Protein AF-A0A4R1XW19-F1 (afdb_monomer)

Secondary structure (DSSP, 8-state):
-HHHHHHHHHHHHHHHHHT--GGG-EEESSS-TTT-EEEGGGSTTHHHHHHHHHHHHHHHHHHHHHHHHH---HHHHHHHHHHHHHHHHHHHHHH--SS-HHHHHHHHHHTT--HHHHHHHHHHHHHHHHHHHHHHS------

Radius of gyration: 17.37 Å; Cα contacts (8 Å, |Δi|>4): 189; chains: 1; bounding box: 36×23×64 Å

Nearest PDB structures (foldseek):
  7jh5-assembly1_A  TM=5.536E-01  e=7.694E+00  synthetic construct
  5voy-assembly1_V  TM=3.028E-01  e=2.802E+00  Saccharomyces cerevisiae S288C
  7xwq-assembly1_B  TM=2.023E-01  e=5.898E+00  Homo 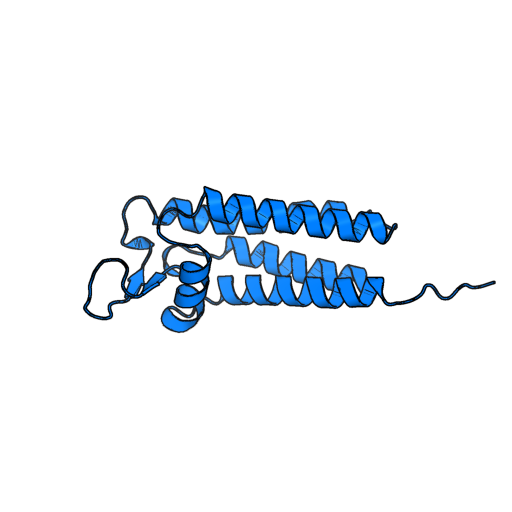sapiens

Sequence (143 aa):
MIRYSALLFLFISGCAGFFVDAHGLCVYNLYSENSLITYISEINGAAGEDAAAFYTVGLVSLLFILLLSWIKNKIIYVLVIFLMLLIQHLFLKLWVESTHYTELVYDSILRCGSASILIMLIGHVMFLLLSLSYLIKKKKSYR

Mean predicted aligned error: 6.71 Å

Structure (mmCIF, N/CA/C/O backbone):
data_AF-A0A4R1XW19-F1
#
_entry.id   AF-A0A4R1XW19-F1
#
loop_
_atom_site.group_PDB
_atom_site.id
_atom_site.type_symbol
_atom_site.label_atom_id
_atom_site.label_alt_id
_atom_site.label_comp_id
_atom_site.label_asym_id
_atom_site.label_entity_id
_atom_site.label_seq_id
_atom_site.pdbx_PDB_ins_code
_atom_site.Cartn_x
_atom_site.Cartn_y
_atom_site.Cartn_z
_atom_site.occupancy
_atom_site.B_iso_or_equiv
_atom_site.auth_seq_id
_atom_site.auth_comp_id
_atom_site.auth_asym_id
_atom_site.auth_atom_id
_atom_site.pdbx_PDB_model_num
ATOM 1 N N . MET A 1 1 ? -4.636 -6.150 20.349 1.00 78.50 1 MET A N 1
ATOM 2 C CA . MET A 1 1 ? -3.833 -7.141 19.603 1.00 78.50 1 MET A CA 1
ATOM 3 C C . MET A 1 1 ? -4.138 -7.088 18.109 1.00 78.50 1 MET A C 1
ATOM 5 O O . MET A 1 1 ? -3.326 -6.498 17.424 1.00 78.50 1 MET A O 1
ATOM 9 N N . ILE A 1 2 ? -5.319 -7.510 17.621 1.00 87.00 2 ILE A N 1
ATOM 10 C CA . ILE A 1 2 ? -5.662 -7.518 16.170 1.00 87.00 2 ILE A CA 1
ATOM 11 C C . ILE A 1 2 ? -5.363 -6.185 15.452 1.00 87.00 2 ILE A C 1
ATOM 13 O O . ILE A 1 2 ? -4.767 -6.195 14.383 1.00 87.00 2 ILE A O 1
ATOM 17 N N . ARG A 1 3 ? -5.699 -5.036 16.063 1.00 87.44 3 ARG A N 1
ATOM 18 C CA . ARG A 1 3 ? -5.394 -3.711 15.488 1.00 87.44 3 ARG A CA 1
ATOM 19 C C . ARG A 1 3 ? -3.896 -3.498 15.245 1.00 87.44 3 ARG A C 1
ATOM 21 O O . ARG A 1 3 ? -3.519 -3.001 14.200 1.00 87.44 3 ARG A O 1
ATOM 28 N N . TYR A 1 4 ? -3.048 -3.863 16.204 1.00 89.69 4 TYR A N 1
ATOM 29 C CA . TYR A 1 4 ? -1.598 -3.695 16.068 1.00 89.69 4 TYR A CA 1
ATOM 30 C C . TYR A 1 4 ? -1.013 -4.675 15.052 1.00 89.69 4 TYR A C 1
ATOM 32 O O . TYR A 1 4 ? -0.125 -4.294 14.303 1.00 89.69 4 TYR A O 1
ATOM 40 N N . SER A 1 5 ? -1.562 -5.891 14.963 1.00 91.94 5 SER A N 1
ATOM 41 C CA . SER A 1 5 ? -1.217 -6.828 13.892 1.00 91.94 5 SER A CA 1
ATOM 42 C C . SER A 1 5 ? -1.559 -6.250 12.517 1.00 91.94 5 SER A C 1
ATOM 44 O O . SER A 1 5 ? -0.721 -6.303 11.630 1.00 91.94 5 SER A O 1
ATOM 46 N N . ALA A 1 6 ? -2.733 -5.626 12.350 1.00 92.94 6 ALA A N 1
ATOM 47 C CA . ALA A 1 6 ? -3.086 -4.943 11.104 1.00 92.94 6 ALA A CA 1
ATOM 48 C C . ALA A 1 6 ? -2.067 -3.839 10.766 1.00 92.94 6 ALA A C 1
ATOM 50 O O . ALA A 1 6 ? -1.522 -3.819 9.666 1.00 92.94 6 ALA A O 1
ATOM 51 N N . LEU A 1 7 ? -1.750 -2.967 11.730 1.00 94.19 7 LEU A N 1
ATOM 52 C CA . LEU A 1 7 ? -0.769 -1.891 11.539 1.00 94.19 7 LEU A CA 1
ATOM 53 C C . LEU A 1 7 ? 0.630 -2.414 11.180 1.00 94.19 7 LEU A C 1
ATOM 55 O O . LEU A 1 7 ? 1.335 -1.764 10.419 1.00 94.19 7 LEU A O 1
ATOM 59 N N . LEU A 1 8 ? 1.016 -3.589 11.682 1.00 95.50 8 LEU A N 1
ATOM 60 C CA . LEU A 1 8 ? 2.278 -4.235 11.325 1.00 95.50 8 LEU A CA 1
ATOM 61 C C . LEU A 1 8 ? 2.303 -4.667 9.852 1.00 95.50 8 LEU A C 1
ATOM 63 O O . LEU A 1 8 ? 3.307 -4.457 9.182 1.00 95.50 8 LEU A O 1
ATOM 67 N N . PHE A 1 9 ? 1.205 -5.203 9.312 1.00 95.94 9 PHE A N 1
ATOM 68 C CA . PHE A 1 9 ? 1.125 -5.512 7.878 1.00 95.94 9 PHE A CA 1
ATOM 69 C C . PHE A 1 9 ? 1.151 -4.253 7.007 1.00 95.94 9 PHE A C 1
ATOM 71 O O . PHE A 1 9 ? 1.798 -4.251 5.962 1.00 95.94 9 PHE A O 1
ATOM 78 N N . LEU A 1 10 ? 0.524 -3.165 7.467 1.00 95.31 10 LEU A N 1
ATOM 79 C CA . LEU A 1 10 ? 0.622 -1.870 6.794 1.00 95.31 10 LEU A CA 1
ATOM 80 C C . LEU A 1 10 ? 2.059 -1.322 6.836 1.00 95.31 10 LEU A C 1
ATOM 82 O O . LEU A 1 10 ? 2.518 -0.750 5.855 1.00 95.31 10 LEU A O 1
ATOM 86 N N . PHE A 1 11 ? 2.791 -1.547 7.933 1.00 96.06 11 PHE A N 1
ATOM 87 C CA . PHE A 1 11 ? 4.204 -1.174 8.056 1.00 96.06 11 PHE A CA 1
ATOM 88 C C . PHE A 1 11 ? 5.083 -1.944 7.075 1.00 96.06 11 PHE A C 1
ATOM 90 O O . PHE A 1 11 ? 5.825 -1.329 6.314 1.00 96.06 11 PHE A O 1
ATOM 97 N N . ILE A 1 12 ? 4.954 -3.276 7.046 1.00 95.06 12 ILE A N 1
ATOM 98 C CA . ILE A 1 12 ? 5.685 -4.134 6.102 1.00 95.06 12 ILE A CA 1
ATOM 99 C C . ILE A 1 12 ? 5.396 -3.693 4.670 1.00 95.06 12 ILE A C 1
ATOM 101 O O . ILE A 1 12 ? 6.319 -3.543 3.875 1.00 95.06 12 ILE A O 1
ATOM 105 N N . SER A 1 13 ? 4.126 -3.432 4.357 1.00 94.38 13 SER A N 1
ATOM 106 C CA . SER A 1 13 ? 3.759 -2.931 3.043 1.00 94.38 13 SER A CA 1
ATOM 107 C C . SER A 1 13 ? 4.371 -1.567 2.734 1.00 94.38 13 SER A C 1
ATOM 109 O O . SER A 1 13 ? 4.788 -1.344 1.601 1.00 94.38 13 SER A O 1
ATOM 111 N N . GLY A 1 14 ? 4.388 -0.650 3.703 1.00 93.00 14 GLY A N 1
ATOM 112 C CA . GLY A 1 14 ? 4.980 0.672 3.541 1.00 93.00 14 GLY A CA 1
ATOM 113 C C . GLY A 1 14 ? 6.466 0.575 3.216 1.00 93.00 14 GLY A C 1
ATOM 114 O O . GLY A 1 14 ? 6.919 1.175 2.247 1.00 93.00 14 GLY A O 1
ATOM 115 N N . CYS A 1 15 ? 7.201 -0.252 3.965 1.00 93.44 15 CYS A N 1
ATOM 116 C CA . CYS A 1 15 ? 8.608 -0.542 3.700 1.00 93.44 15 CYS A CA 1
ATOM 117 C C . CYS A 1 15 ? 8.817 -1.183 2.326 1.00 93.44 15 CYS A C 1
ATOM 119 O O . CYS A 1 15 ? 9.701 -0.749 1.601 1.00 93.44 15 CYS A O 1
ATOM 121 N N . ALA A 1 16 ? 7.997 -2.167 1.946 1.00 91.50 16 ALA A N 1
ATOM 122 C CA . ALA A 1 16 ? 8.097 -2.826 0.644 1.00 91.50 16 ALA A CA 1
ATOM 123 C C . ALA A 1 16 ? 7.930 -1.845 -0.528 1.00 91.50 16 ALA A C 1
ATOM 125 O O . ALA A 1 16 ? 8.618 -1.993 -1.534 1.00 91.50 16 ALA A O 1
ATOM 126 N N . GLY A 1 17 ? 7.097 -0.810 -0.367 1.00 87.69 17 GLY A N 1
ATOM 127 C CA . GLY A 1 17 ? 6.965 0.276 -1.341 1.00 87.69 17 GLY A CA 1
ATOM 128 C C . GLY A 1 17 ? 8.290 0.987 -1.637 1.00 87.69 17 GLY A C 1
ATOM 129 O O . GLY A 1 17 ? 8.567 1.266 -2.794 1.00 87.69 17 GLY A O 1
ATOM 130 N N . PHE A 1 18 ? 9.154 1.195 -0.633 1.00 87.88 18 PHE A N 1
ATOM 131 C CA . PHE A 1 18 ? 10.486 1.808 -0.802 1.00 87.88 18 PHE A CA 1
ATOM 132 C C . PHE A 1 18 ? 11.512 0.915 -1.508 1.00 87.88 18 PHE A C 1
ATOM 134 O O . PHE A 1 18 ? 12.553 1.407 -1.929 1.00 87.88 18 PHE A O 1
ATOM 141 N N . PHE A 1 19 ? 11.236 -0.382 -1.635 1.00 87.38 19 PHE A N 1
ATOM 142 C CA . PHE A 1 19 ? 12.099 -1.332 -2.340 1.00 87.38 19 PHE A CA 1
ATOM 143 C C . PHE A 1 19 ? 11.590 -1.650 -3.753 1.00 87.38 19 PHE A C 1
ATOM 145 O O . PHE A 1 19 ? 12.038 -2.624 -4.362 1.00 87.38 19 PHE A O 1
ATOM 152 N N . VAL A 1 20 ? 10.626 -0.883 -4.272 1.00 83.75 20 VAL A N 1
ATOM 153 C CA . VAL A 1 20 ? 10.194 -0.987 -5.670 1.00 83.75 20 VAL A CA 1
ATOM 154 C C . VAL A 1 20 ? 11.203 -0.248 -6.544 1.00 83.75 20 VAL A C 1
ATOM 156 O O . VAL A 1 20 ? 11.152 0.968 -6.674 1.00 83.75 20 VAL A O 1
ATOM 159 N N . ASP A 1 21 ? 12.140 -0.999 -7.112 1.00 76.38 21 ASP A N 1
ATOM 160 C CA . ASP A 1 21 ? 13.140 -0.479 -8.043 1.00 76.38 21 ASP A CA 1
ATOM 161 C C . ASP A 1 21 ? 12.567 -0.382 -9.471 1.00 76.38 21 ASP A C 1
ATOM 163 O O . ASP A 1 21 ? 11.722 -1.189 -9.866 1.00 76.38 21 ASP A O 1
ATOM 167 N N . ALA A 1 22 ? 13.071 0.558 -10.271 1.00 69.44 22 ALA A N 1
ATOM 168 C CA . ALA A 1 22 ? 12.714 0.734 -11.679 1.00 69.44 22 ALA A CA 1
ATOM 169 C C . ALA A 1 22 ? 13.057 -0.501 -12.532 1.00 69.44 22 ALA A C 1
ATOM 171 O O . ALA A 1 22 ? 12.378 -0.784 -13.517 1.00 69.44 22 ALA A O 1
ATOM 172 N N . HIS A 1 23 ? 14.069 -1.277 -12.128 1.00 68.12 23 HIS A N 1
ATOM 173 C CA . HIS A 1 23 ? 14.394 -2.576 -12.732 1.00 68.12 23 HIS A CA 1
ATOM 174 C C . HIS A 1 23 ? 13.404 -3.691 -12.354 1.00 68.12 23 HIS A C 1
ATOM 176 O O . HIS A 1 23 ? 13.325 -4.714 -13.030 1.00 68.12 23 HIS A O 1
ATOM 182 N N . GLY A 1 24 ? 12.647 -3.505 -11.270 1.00 69.75 24 GLY A N 1
ATOM 183 C CA . GLY A 1 24 ? 11.577 -4.401 -10.839 1.00 69.75 24 GLY A CA 1
ATOM 184 C C . GLY A 1 24 ? 10.207 -4.040 -11.415 1.00 69.75 24 GLY A C 1
ATOM 185 O O . GLY A 1 24 ? 9.235 -4.726 -11.100 1.00 69.75 24 GLY A O 1
ATOM 186 N N . LEU A 1 25 ? 10.114 -2.977 -12.219 1.00 79.81 25 LEU A N 1
ATOM 187 C CA . LEU A 1 25 ? 8.898 -2.557 -12.906 1.00 79.81 25 LEU A CA 1
ATOM 188 C C . LEU A 1 25 ? 9.012 -2.867 -14.395 1.00 79.81 25 LEU A C 1
ATOM 190 O O . LEU A 1 25 ? 10.010 -2.544 -15.044 1.00 79.81 25 LEU A O 1
ATOM 194 N N . CYS A 1 26 ? 7.977 -3.484 -14.948 1.00 81.06 26 CYS A N 1
ATOM 195 C CA . CYS A 1 26 ? 7.928 -3.790 -16.365 1.00 81.06 26 CYS A CA 1
ATOM 196 C C . CYS A 1 26 ? 6.505 -3.820 -16.893 1.00 81.06 26 CYS A C 1
ATOM 198 O O . CYS A 1 26 ? 5.543 -4.028 -16.151 1.00 81.06 26 CYS A O 1
ATOM 200 N N . VAL A 1 27 ? 6.411 -3.651 -18.204 1.00 79.75 27 VAL A N 1
ATOM 201 C CA . VAL A 1 27 ? 5.165 -3.745 -18.952 1.00 79.75 27 VAL A CA 1
ATOM 202 C C . VAL A 1 27 ? 5.371 -4.727 -20.089 1.00 79.75 27 VAL A C 1
ATOM 204 O O . VAL A 1 27 ? 6.414 -4.749 -20.749 1.00 79.75 27 VAL A O 1
ATOM 207 N N . TYR A 1 28 ? 4.365 -5.556 -20.321 1.00 76.19 28 TYR A N 1
ATOM 208 C CA . TYR A 1 28 ? 4.330 -6.458 -21.452 1.00 76.19 28 TYR A CA 1
ATOM 209 C C . TYR A 1 28 ? 3.663 -5.763 -22.648 1.00 76.19 28 TYR A C 1
ATOM 2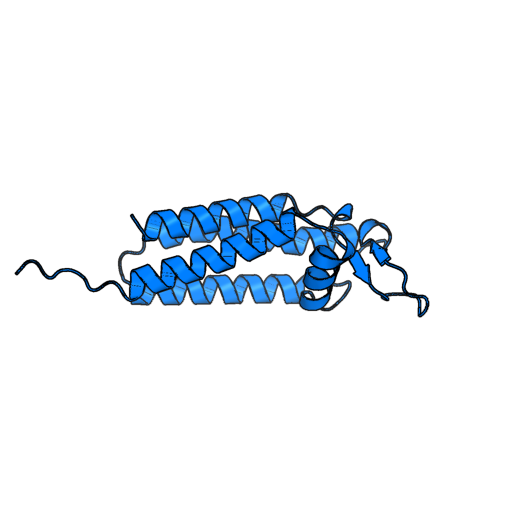11 O O . TYR A 1 28 ? 2.575 -5.214 -22.517 1.00 76.19 28 TYR A O 1
ATOM 219 N N . ASN A 1 29 ? 4.295 -5.804 -23.828 1.00 66.94 29 ASN A N 1
ATOM 220 C CA . ASN A 1 29 ? 3.764 -5.236 -25.082 1.00 66.94 29 ASN A CA 1
ATOM 221 C C . ASN A 1 29 ? 3.574 -3.704 -25.125 1.00 66.94 29 ASN A C 1
ATOM 223 O O . ASN A 1 29 ? 2.703 -3.221 -25.845 1.00 66.94 29 ASN A O 1
ATOM 227 N N . LEU A 1 30 ? 4.396 -2.914 -24.427 1.00 62.50 30 LEU A N 1
ATOM 228 C CA . LEU A 1 30 ? 4.247 -1.450 -24.465 1.00 62.50 30 LEU A CA 1
ATOM 229 C C . LEU A 1 30 ? 4.655 -0.819 -25.814 1.00 62.50 30 LEU A C 1
ATOM 231 O O . LEU A 1 30 ? 4.038 0.147 -26.251 1.00 62.50 30 LEU A O 1
ATOM 235 N N . TYR A 1 31 ? 5.677 -1.367 -26.486 1.00 56.25 31 TYR A N 1
ATOM 236 C CA . TYR A 1 31 ? 6.264 -0.768 -27.702 1.00 56.25 31 TYR A CA 1
ATOM 237 C C . TYR A 1 31 ? 6.417 -1.718 -28.896 1.00 56.25 31 TYR A C 1
ATOM 239 O O . TYR A 1 31 ? 6.844 -1.294 -29.969 1.00 56.25 31 TYR A O 1
ATOM 247 N N . SER A 1 32 ? 6.101 -3.005 -28.749 1.00 46.56 32 SER A N 1
ATOM 248 C CA . SER A 1 32 ? 6.292 -3.976 -29.826 1.00 46.56 32 SER A CA 1
ATOM 249 C C . SER A 1 32 ? 5.198 -5.036 -29.803 1.00 46.56 32 SER A C 1
ATOM 251 O O . SER A 1 32 ? 4.988 -5.679 -28.778 1.00 46.56 32 SER A O 1
ATOM 253 N N . GLU A 1 33 ? 4.561 -5.272 -30.954 1.00 54.22 33 GLU A N 1
ATOM 254 C CA . GLU A 1 33 ? 3.613 -6.378 -31.187 1.00 54.22 33 GLU A CA 1
ATOM 255 C C . GLU A 1 33 ? 4.255 -7.778 -31.033 1.00 54.22 33 GLU A C 1
ATOM 257 O O . GLU A 1 33 ? 3.578 -8.795 -31.160 1.00 54.22 33 GLU A O 1
ATOM 262 N N . ASN A 1 34 ? 5.553 -7.854 -30.714 1.00 55.53 34 ASN A N 1
ATOM 263 C CA . ASN A 1 34 ? 6.340 -9.085 -30.652 1.00 55.53 34 ASN A CA 1
ATOM 264 C C . ASN A 1 34 ? 6.510 -9.686 -29.247 1.00 55.53 34 ASN A C 1
ATOM 266 O O . ASN A 1 34 ? 7.515 -10.353 -28.995 1.00 55.53 34 ASN A O 1
ATOM 270 N N . SER A 1 35 ? 5.550 -9.546 -28.326 1.00 59.25 35 SER A N 1
ATOM 271 C CA . SER A 1 35 ? 5.575 -10.286 -27.045 1.00 59.25 35 SER A CA 1
ATOM 272 C C . SER A 1 35 ? 6.813 -10.021 -26.168 1.00 59.25 35 SER A C 1
ATOM 274 O O . SER A 1 35 ? 7.259 -10.906 -25.435 1.00 59.25 35 SER A O 1
ATOM 276 N N . LEU A 1 36 ? 7.388 -8.818 -26.249 1.00 68.56 36 LEU A N 1
ATOM 277 C CA . LEU A 1 36 ? 8.592 -8.439 -25.508 1.00 68.56 36 LEU A CA 1
ATOM 278 C C . LEU A 1 36 ? 8.228 -7.771 -24.176 1.00 68.56 36 LEU A C 1
ATOM 280 O O . LEU A 1 36 ? 7.309 -6.954 -24.094 1.00 68.56 36 LEU A O 1
ATOM 284 N N . ILE A 1 37 ? 8.967 -8.141 -23.131 1.00 74.62 37 ILE A N 1
ATOM 285 C CA . ILE A 1 37 ? 8.935 -7.474 -21.828 1.00 74.62 37 ILE A CA 1
ATOM 286 C C . ILE A 1 37 ? 9.792 -6.218 -21.953 1.00 74.62 37 ILE A C 1
ATOM 288 O O . ILE A 1 37 ? 10.964 -6.320 -22.309 1.00 74.62 37 ILE A O 1
ATOM 292 N N . THR A 1 38 ? 9.220 -5.054 -21.657 1.00 75.62 38 THR A N 1
ATOM 293 C CA . THR A 1 38 ? 9.965 -3.796 -21.583 1.00 75.62 38 THR A CA 1
ATOM 294 C C . THR A 1 38 ? 10.093 -3.402 -20.122 1.00 75.62 38 THR A C 1
ATOM 296 O O . THR A 1 38 ? 9.089 -3.213 -19.428 1.00 75.62 38 THR A O 1
ATOM 299 N N . TYR A 1 39 ? 11.328 -3.300 -19.640 1.00 76.69 39 TYR A N 1
ATOM 300 C CA . TYR A 1 39 ? 11.587 -2.792 -18.298 1.00 76.69 39 TYR A CA 1
ATOM 301 C C . TYR A 1 39 ? 11.429 -1.277 -18.299 1.00 76.69 39 TYR A C 1
ATOM 303 O O . TYR A 1 39 ? 11.901 -0.603 -19.214 1.00 76.69 39 TYR A O 1
ATOM 311 N N . ILE A 1 40 ? 10.808 -0.715 -17.261 1.00 74.56 40 ILE A N 1
ATOM 312 C CA . ILE A 1 40 ? 10.620 0.741 -17.193 1.00 74.56 40 ILE A CA 1
ATOM 313 C C . ILE A 1 40 ? 11.985 1.455 -17.161 1.00 74.56 40 ILE A C 1
ATOM 315 O O . ILE A 1 40 ? 12.118 2.543 -17.712 1.00 74.56 40 ILE A O 1
ATOM 319 N N . SER A 1 41 ? 13.037 0.816 -16.629 1.00 68.62 41 SER A N 1
ATOM 320 C CA . SER A 1 41 ? 14.417 1.326 -16.686 1.00 68.62 41 SER A CA 1
ATOM 321 C C . SER A 1 41 ? 14.942 1.610 -18.101 1.00 68.62 41 SER A C 1
ATOM 323 O O . SER A 1 41 ? 15.891 2.372 -18.251 1.00 68.62 41 SER A O 1
ATOM 325 N N . GLU A 1 42 ? 14.364 0.990 -19.131 1.00 69.50 42 GLU A N 1
ATOM 326 C CA . GLU A 1 42 ? 14.742 1.184 -20.538 1.00 69.50 42 GLU A CA 1
ATOM 327 C C . GLU A 1 42 ? 14.001 2.368 -21.184 1.00 69.50 42 GLU A C 1
ATOM 329 O O . GLU A 1 42 ? 14.372 2.830 -22.264 1.00 69.50 42 GLU A O 1
ATOM 334 N N . ILE A 1 43 ? 12.968 2.890 -20.515 1.00 69.81 43 ILE A N 1
ATOM 335 C CA . ILE A 1 43 ? 12.161 4.019 -20.966 1.00 69.81 43 ILE A CA 1
ATOM 336 C C . ILE A 1 43 ? 12.696 5.281 -20.283 1.00 69.81 43 ILE A C 1
ATOM 338 O O . ILE A 1 43 ? 12.471 5.523 -19.095 1.00 69.81 43 ILE A O 1
ATOM 342 N N . ASN A 1 44 ? 13.419 6.104 -21.045 1.00 62.50 44 ASN A N 1
ATOM 343 C CA . ASN A 1 44 ? 13.943 7.380 -20.556 1.00 62.50 44 ASN A CA 1
ATOM 344 C C . ASN A 1 44 ? 12.802 8.268 -20.022 1.00 62.50 44 ASN A C 1
ATOM 346 O O . ASN A 1 44 ? 11.863 8.571 -20.752 1.00 62.50 44 ASN A O 1
ATOM 350 N N . GLY A 1 45 ? 12.906 8.697 -18.761 1.00 62.75 45 GLY A N 1
ATOM 351 C CA . GLY A 1 45 ? 11.910 9.532 -18.073 1.00 62.75 45 GLY A CA 1
ATOM 352 C C . GLY A 1 45 ? 10.976 8.744 -17.147 1.00 62.75 45 GLY A C 1
ATOM 353 O O . GLY A 1 45 ? 10.869 9.090 -15.975 1.00 62.75 45 GLY A O 1
ATOM 354 N N . ALA A 1 46 ? 10.409 7.624 -17.608 1.00 64.38 46 ALA A N 1
ATOM 355 C CA . ALA A 1 46 ? 9.398 6.869 -16.851 1.00 64.38 46 ALA A CA 1
ATOM 356 C C . ALA A 1 46 ? 9.966 6.082 -15.650 1.00 64.38 46 ALA A C 1
ATOM 358 O O . ALA A 1 46 ? 9.288 5.904 -14.640 1.00 64.38 46 ALA A O 1
ATOM 359 N N . ALA A 1 47 ? 11.234 5.653 -15.719 1.00 61.97 47 ALA A N 1
ATOM 360 C CA . ALA A 1 47 ? 11.908 4.876 -14.666 1.00 61.97 47 ALA A CA 1
ATOM 361 C C . ALA A 1 47 ? 11.882 5.541 -13.288 1.00 61.97 47 ALA A C 1
ATOM 363 O O . ALA A 1 47 ? 11.639 4.878 -12.279 1.00 61.97 47 ALA A O 1
ATOM 364 N N . GLY A 1 48 ? 12.143 6.847 -13.245 1.00 66.25 48 GLY A N 1
ATOM 365 C CA . GLY A 1 48 ? 12.168 7.593 -11.992 1.00 66.25 48 GLY A CA 1
ATOM 366 C C . GLY A 1 48 ? 10.768 7.865 -11.45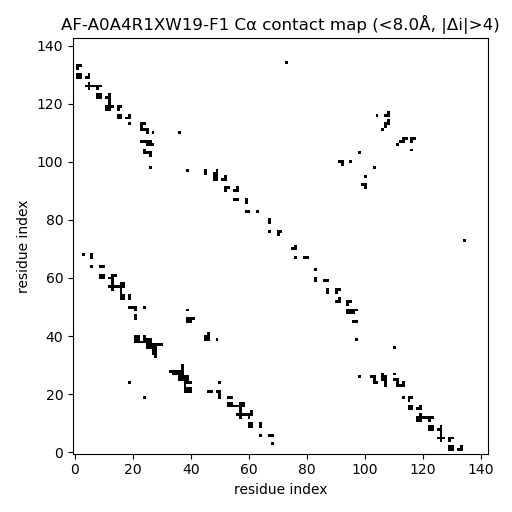3 1.00 66.25 48 GLY A C 1
ATOM 367 O O . GLY A 1 48 ? 10.548 7.764 -10.248 1.00 66.25 48 GLY A O 1
ATOM 368 N N . GLU A 1 49 ? 9.828 8.191 -12.335 1.00 77.50 49 GLU A N 1
ATOM 369 C CA . GLU A 1 49 ? 8.501 8.676 -11.954 1.00 77.50 49 GLU A CA 1
ATOM 370 C C . GLU A 1 49 ? 7.563 7.542 -11.533 1.00 77.50 49 GLU A C 1
ATOM 372 O O . GLU A 1 49 ? 6.940 7.626 -10.471 1.00 77.50 49 GLU A O 1
ATOM 377 N N . ASP A 1 50 ? 7.567 6.419 -12.257 1.00 80.31 50 ASP A N 1
ATOM 378 C CA . ASP A 1 50 ? 6.740 5.265 -11.903 1.00 80.31 50 ASP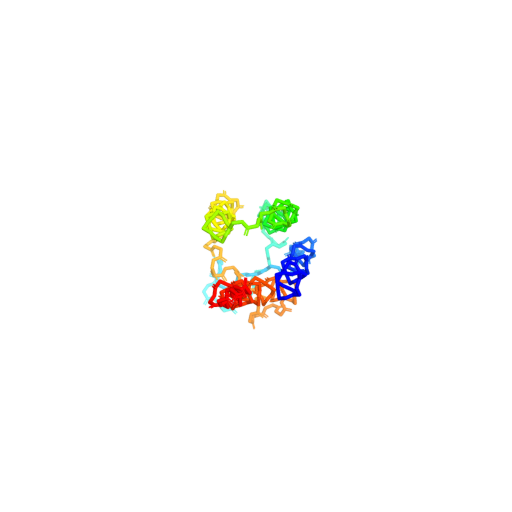 A CA 1
ATOM 379 C C . ASP A 1 50 ? 7.209 4.622 -10.590 1.00 80.31 50 ASP A C 1
ATOM 381 O O . ASP A 1 50 ? 6.392 4.307 -9.723 1.00 80.31 50 ASP A O 1
ATOM 385 N N . ALA A 1 51 ? 8.525 4.479 -10.385 1.00 82.44 51 ALA A N 1
ATOM 386 C CA . ALA A 1 51 ? 9.077 4.009 -9.112 1.00 82.44 51 ALA A CA 1
ATOM 387 C C . ALA A 1 51 ? 8.761 4.992 -7.968 1.00 82.44 51 ALA A C 1
ATOM 389 O O . ALA A 1 51 ? 8.370 4.575 -6.873 1.00 82.44 51 ALA A O 1
ATOM 390 N N . ALA A 1 52 ? 8.836 6.303 -8.232 1.00 85.81 52 ALA A N 1
ATOM 391 C CA . ALA A 1 52 ? 8.440 7.327 -7.269 1.00 85.81 52 ALA A CA 1
ATOM 392 C C . ALA A 1 52 ? 6.961 7.226 -6.878 1.00 85.81 52 ALA A C 1
ATOM 394 O O . ALA A 1 52 ? 6.639 7.401 -5.700 1.00 85.81 52 ALA A O 1
ATOM 395 N N . ALA A 1 53 ? 6.065 6.862 -7.800 1.00 88.69 53 ALA A N 1
ATOM 396 C CA . ALA A 1 53 ? 4.664 6.617 -7.473 1.00 88.69 53 ALA A CA 1
ATOM 397 C C . ALA A 1 53 ? 4.524 5.530 -6.388 1.00 88.69 53 ALA A C 1
ATOM 399 O O . ALA A 1 53 ? 3.815 5.726 -5.398 1.00 88.69 53 ALA A O 1
ATOM 400 N N . PHE A 1 54 ? 5.275 4.429 -6.476 1.00 89.50 54 PHE A N 1
ATOM 401 C CA . PHE A 1 54 ? 5.270 3.386 -5.440 1.00 89.50 54 PHE A CA 1
ATOM 402 C C . PHE A 1 54 ? 5.934 3.829 -4.128 1.00 89.50 54 PHE A C 1
ATOM 404 O O . PHE A 1 54 ? 5.431 3.501 -3.046 1.00 89.50 54 PHE A O 1
ATOM 411 N N . TYR A 1 55 ? 6.988 4.649 -4.190 1.00 90.31 55 TYR A N 1
ATOM 412 C CA . TYR A 1 55 ? 7.583 5.261 -2.996 1.00 90.31 55 TYR A CA 1
ATOM 413 C C . TYR A 1 55 ? 6.585 6.150 -2.251 1.00 90.31 55 TYR A C 1
ATOM 415 O O . TYR A 1 55 ? 6.479 6.071 -1.024 1.00 90.31 55 TYR A O 1
ATOM 423 N N . THR A 1 56 ? 5.800 6.956 -2.972 1.00 91.25 56 THR A N 1
ATOM 424 C CA . THR A 1 56 ? 4.771 7.804 -2.351 1.00 91.25 56 THR A CA 1
ATOM 425 C C . THR A 1 56 ? 3.675 6.973 -1.687 1.00 91.25 56 THR A C 1
ATOM 427 O O . THR A 1 56 ? 3.265 7.292 -0.571 1.00 91.25 56 THR A O 1
ATOM 430 N N . VAL A 1 57 ? 3.260 5.851 -2.287 1.00 92.38 57 VAL A N 1
ATOM 431 C CA . VAL A 1 57 ? 2.318 4.904 -1.662 1.00 92.38 57 VAL A CA 1
ATOM 432 C C . VAL A 1 57 ? 2.889 4.324 -0.367 1.00 92.38 57 VAL A C 1
ATOM 434 O O . VAL A 1 57 ? 2.181 4.254 0.648 1.00 92.38 57 VAL A O 1
ATOM 437 N N . GLY A 1 58 ? 4.170 3.946 -0.370 1.00 92.44 58 GLY A N 1
ATOM 438 C CA . GLY A 1 58 ? 4.879 3.482 0.822 1.00 92.44 58 GLY A CA 1
ATOM 439 C C . GLY A 1 58 ? 4.903 4.538 1.930 1.00 92.44 58 GLY A C 1
ATOM 440 O O . GLY A 1 58 ? 4.530 4.261 3.074 1.00 92.44 58 GLY A O 1
ATOM 441 N N . LEU A 1 59 ? 5.241 5.778 1.576 1.00 94.38 59 LEU A N 1
ATOM 442 C CA . LEU A 1 59 ? 5.288 6.918 2.492 1.00 94.38 59 LEU A CA 1
ATOM 443 C C . LEU A 1 59 ? 3.912 7.242 3.092 1.00 94.38 59 LEU A C 1
ATOM 445 O O . LEU A 1 59 ? 3.795 7.409 4.308 1.00 94.38 59 LEU A O 1
ATOM 449 N N . VAL A 1 60 ? 2.860 7.271 2.269 1.00 95.00 60 VAL A N 1
ATOM 450 C CA . VAL A 1 60 ? 1.476 7.466 2.732 1.00 95.00 60 VAL A CA 1
ATOM 451 C C . VAL A 1 60 ? 1.093 6.368 3.722 1.00 95.00 60 VAL A C 1
ATOM 453 O O . VAL A 1 60 ? 0.551 6.669 4.786 1.00 95.00 60 VAL A O 1
ATOM 456 N N . SER A 1 61 ? 1.435 5.110 3.430 1.00 94.56 61 SER A N 1
ATOM 457 C CA . SER A 1 61 ? 1.171 3.985 4.337 1.00 94.56 61 SER A CA 1
ATOM 458 C C . SER A 1 61 ? 1.823 4.212 5.704 1.00 94.56 61 SER A C 1
ATOM 460 O O . SER A 1 61 ? 1.156 4.095 6.731 1.00 94.56 61 SER A O 1
ATOM 462 N N . LEU A 1 62 ? 3.101 4.608 5.735 1.00 94.81 62 LEU A N 1
ATOM 463 C CA . LEU A 1 62 ? 3.832 4.855 6.982 1.00 94.81 62 LEU A CA 1
ATOM 464 C C . LEU A 1 62 ? 3.268 6.033 7.789 1.00 94.81 62 LEU A C 1
ATOM 466 O O . LEU A 1 62 ? 3.128 5.927 9.010 1.00 94.81 62 LEU A O 1
ATOM 470 N N . LEU A 1 63 ? 2.884 7.127 7.128 1.00 95.12 63 LEU A N 1
ATOM 471 C CA . LEU A 1 63 ? 2.241 8.265 7.793 1.00 95.12 63 LEU A CA 1
ATOM 472 C C . LEU A 1 63 ? 0.902 7.866 8.423 1.00 95.12 63 LEU A C 1
ATOM 474 O O . LEU A 1 63 ? 0.621 8.195 9.580 1.00 95.12 63 LEU A O 1
ATOM 478 N N . PHE A 1 64 ? 0.080 7.115 7.690 1.00 94.38 64 PHE A N 1
ATOM 479 C CA . PHE A 1 64 ? -1.234 6.702 8.172 1.00 94.38 64 PHE A CA 1
ATOM 480 C C . PHE A 1 64 ? -1.166 5.673 9.300 1.00 94.38 64 PHE A C 1
ATOM 482 O O . PHE A 1 64 ? -2.082 5.633 10.119 1.00 94.38 64 PHE A O 1
ATOM 489 N N . ILE A 1 65 ? -0.084 4.899 9.431 1.00 94.25 65 ILE A N 1
ATOM 490 C CA . ILE A 1 65 ? 0.122 4.024 10.597 1.00 94.25 65 ILE A CA 1
ATOM 491 C C . ILE A 1 65 ? 0.127 4.829 11.895 1.00 94.25 65 ILE A C 1
ATOM 493 O O . ILE A 1 65 ? -0.558 4.445 12.849 1.00 94.25 65 ILE A O 1
ATOM 497 N N . LEU A 1 66 ? 0.860 5.947 11.934 1.00 92.31 66 LEU A N 1
ATOM 498 C CA . LEU A 1 66 ? 0.933 6.807 13.117 1.00 92.31 66 LEU A CA 1
ATOM 499 C C . LEU A 1 66 ? -0.460 7.330 13.476 1.00 92.31 66 LEU A C 1
ATOM 501 O O . LEU A 1 66 ? -0.899 7.186 14.620 1.00 92.31 66 LEU A O 1
ATOM 505 N N . LEU A 1 67 ? -1.196 7.824 12.480 1.00 92.88 67 LEU A N 1
ATOM 506 C CA . LEU A 1 67 ? -2.551 8.340 12.658 1.00 92.88 67 LEU A CA 1
ATOM 507 C C . LEU A 1 67 ? -3.528 7.250 13.141 1.00 92.88 67 LEU A C 1
ATOM 509 O O . LEU A 1 67 ? -4.204 7.406 14.160 1.00 92.88 67 LEU A O 1
ATOM 513 N N . LEU A 1 68 ? -3.565 6.102 12.458 1.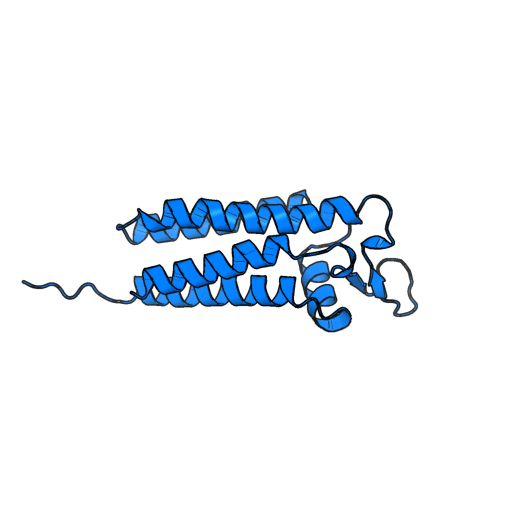00 92.38 68 LEU A N 1
ATOM 514 C CA . LEU A 1 68 ? -4.432 4.964 12.780 1.00 92.38 68 LEU A CA 1
ATOM 515 C C . LEU A 1 68 ? -4.114 4.350 14.153 1.00 92.38 68 LEU A C 1
ATOM 517 O O . LEU A 1 68 ? -5.001 3.776 14.797 1.00 92.38 68 LEU A O 1
ATOM 521 N N . SER A 1 69 ? -2.879 4.494 14.644 1.00 92.12 69 SER A N 1
ATOM 522 C CA . SER A 1 69 ? -2.485 4.022 15.974 1.00 92.12 69 SER A CA 1
ATOM 523 C C . SER A 1 69 ? -3.204 4.765 17.112 1.00 92.12 69 SER A C 1
ATOM 525 O O . SER A 1 69 ? -3.464 4.179 18.168 1.00 92.12 69 SER A O 1
ATOM 527 N N . TRP A 1 70 ? -3.611 6.020 16.924 1.00 91.44 70 TRP A N 1
ATOM 528 C CA . TRP A 1 70 ? -4.263 6.802 17.984 1.00 91.44 70 TRP A CA 1
ATOM 529 C C . TRP A 1 70 ? -5.790 6.692 17.965 1.00 91.44 70 TRP A C 1
ATOM 531 O O . TRP A 1 70 ? -6.451 6.909 18.984 1.00 91.44 70 TRP A O 1
ATOM 541 N N . ILE A 1 71 ? -6.373 6.250 16.851 1.00 90.12 71 ILE A N 1
ATOM 542 C CA . ILE A 1 71 ? -7.826 6.206 16.682 1.00 90.12 71 ILE A CA 1
ATOM 543 C C . ILE A 1 71 ? -8.427 5.001 17.419 1.00 90.12 71 ILE A C 1
ATOM 545 O O . ILE A 1 71 ? -8.190 3.837 17.084 1.00 90.12 71 ILE A O 1
ATOM 549 N N . LYS A 1 72 ? -9.249 5.284 18.436 1.00 86.44 72 LYS A N 1
ATOM 550 C CA . LYS A 1 72 ? -10.012 4.274 19.198 1.00 86.44 72 LYS A CA 1
ATOM 551 C C . LYS A 1 72 ? -11.438 4.085 18.672 1.00 86.44 72 LYS A C 1
ATOM 553 O O . LYS A 1 72 ? -12.020 3.014 18.850 1.00 86.44 72 LYS A O 1
ATOM 558 N N . ASN A 1 73 ? -12.010 5.116 18.048 1.00 89.94 73 ASN A N 1
ATOM 559 C CA . ASN A 1 73 ? -13.358 5.067 17.488 1.00 89.94 73 ASN A CA 1
ATOM 560 C C . ASN A 1 73 ? -13.352 4.278 16.171 1.00 89.94 73 ASN A C 1
ATOM 562 O O . ASN A 1 73 ? -12.655 4.645 15.230 1.00 89.94 73 ASN A O 1
ATOM 566 N N . LYS A 1 74 ? -14.150 3.207 16.103 1.00 88.62 74 LYS A N 1
ATOM 567 C CA . LYS A 1 74 ? -14.227 2.320 14.936 1.00 88.62 74 LYS A CA 1
ATOM 568 C C . LYS A 1 74 ? -14.714 3.027 13.669 1.00 88.62 74 LYS A C 1
ATOM 570 O O . LYS A 1 74 ? -14.214 2.713 12.601 1.00 88.62 74 LYS A O 1
ATOM 575 N N . ILE A 1 75 ? -15.643 3.978 13.781 1.00 89.81 75 ILE A N 1
ATOM 576 C CA . ILE A 1 75 ? -16.180 4.697 12.614 1.00 89.81 75 ILE A CA 1
ATOM 577 C C . ILE A 1 75 ? -15.091 5.586 12.008 1.00 89.81 75 ILE A C 1
ATOM 579 O O . ILE A 1 75 ? -14.800 5.493 10.821 1.00 89.81 75 ILE A O 1
ATOM 583 N N . ILE A 1 76 ? -14.423 6.381 12.849 1.00 92.00 76 ILE A N 1
ATOM 584 C CA . ILE A 1 76 ? -13.309 7.245 12.428 1.00 92.00 76 ILE A CA 1
ATOM 585 C C . ILE A 1 76 ? -12.161 6.396 11.869 1.00 92.00 76 ILE A C 1
ATOM 587 O O . ILE A 1 76 ? -11.542 6.774 10.884 1.00 92.00 76 ILE A O 1
ATOM 591 N N . TYR A 1 77 ? -11.912 5.218 12.448 1.00 92.50 77 TYR A N 1
ATOM 592 C CA . TYR A 1 77 ? -10.894 4.292 11.956 1.00 92.50 77 TYR A CA 1
ATOM 593 C C . TYR A 1 77 ? -11.170 3.853 10.510 1.00 92.50 77 TYR A C 1
ATOM 595 O O . TYR A 1 77 ? -10.271 3.913 9.681 1.00 92.50 77 TYR A O 1
ATOM 603 N N . VAL A 1 78 ? -12.416 3.485 10.186 1.00 93.44 78 VAL A N 1
ATOM 604 C CA . VAL A 1 78 ? -12.815 3.137 8.809 1.00 93.44 78 VAL A CA 1
ATOM 605 C C . VAL A 1 78 ? -12.677 4.325 7.868 1.00 93.44 78 VAL A C 1
ATOM 607 O O . VAL A 1 78 ? -12.132 4.167 6.781 1.00 93.44 78 VAL A O 1
ATOM 610 N N . LEU A 1 79 ? -13.131 5.510 8.285 1.00 94.75 79 LEU A N 1
ATOM 611 C CA . LEU A 1 79 ? -13.031 6.718 7.464 1.00 94.75 79 LEU A CA 1
ATOM 612 C C . LEU A 1 79 ? -11.577 7.055 7.123 1.00 94.75 79 LEU A C 1
ATOM 614 O O . LEU A 1 79 ? -11.279 7.395 5.984 1.00 94.75 79 LEU A O 1
ATOM 618 N N . VAL A 1 80 ? -10.666 6.910 8.085 1.00 95.06 80 VAL A N 1
ATOM 619 C CA . VAL A 1 80 ? -9.239 7.169 7.868 1.00 95.06 80 VAL A CA 1
ATOM 620 C C . VAL A 1 80 ? -8.599 6.108 6.968 1.00 95.06 80 VAL A C 1
ATOM 622 O O . VAL A 1 80 ? -7.789 6.468 6.121 1.00 95.06 80 VAL A O 1
ATOM 625 N N . ILE A 1 81 ? -8.995 4.832 7.071 1.00 95.12 81 ILE A N 1
ATOM 626 C CA . ILE A 1 81 ? -8.572 3.795 6.108 1.00 95.12 81 ILE A CA 1
ATOM 627 C C . ILE A 1 81 ? -9.063 4.128 4.700 1.00 95.12 81 ILE A C 1
ATOM 629 O O . ILE A 1 81 ? -8.296 4.050 3.747 1.00 95.12 81 ILE A O 1
ATOM 633 N N . PHE A 1 82 ? -10.330 4.512 4.562 1.00 95.31 82 PHE A N 1
ATOM 634 C CA . PHE A 1 82 ? -10.896 4.872 3.267 1.00 95.31 82 PHE A CA 1
ATOM 635 C C . PHE A 1 82 ? -10.174 6.079 2.654 1.00 95.31 82 PHE A C 1
ATOM 637 O O . PHE A 1 82 ? -9.803 6.048 1.484 1.00 95.31 82 PHE A O 1
ATOM 644 N N . LEU A 1 83 ? -9.906 7.107 3.462 1.00 96.19 83 LEU A N 1
ATOM 645 C CA . LEU A 1 83 ? -9.145 8.282 3.047 1.00 96.19 83 LEU A CA 1
ATOM 646 C C . LEU A 1 83 ? -7.723 7.914 2.602 1.00 96.19 83 LEU A C 1
ATOM 648 O O . LEU A 1 83 ? -7.269 8.403 1.572 1.00 96.19 83 LEU A O 1
ATOM 652 N N . MET A 1 84 ? -7.043 7.029 3.338 1.00 95.88 84 MET A N 1
ATOM 653 C CA . MET A 1 84 ? -5.718 6.521 2.970 1.00 95.88 84 MET A CA 1
ATOM 654 C C . MET A 1 84 ? -5.735 5.870 1.583 1.00 95.88 84 MET A C 1
ATOM 656 O O . MET A 1 84 ? -4.927 6.233 0.732 1.00 95.88 84 MET A O 1
ATOM 660 N N . LEU A 1 85 ? -6.675 4.949 1.343 1.00 94.81 85 LEU A N 1
ATOM 661 C CA . LEU A 1 85 ? -6.802 4.244 0.063 1.00 94.81 85 LEU A CA 1
ATOM 662 C C . LEU A 1 85 ? -7.110 5.206 -1.089 1.00 94.81 85 LEU A C 1
ATOM 664 O O . LEU A 1 85 ? -6.561 5.058 -2.178 1.00 94.81 85 LEU A O 1
ATOM 668 N N . LEU A 1 86 ? -7.961 6.207 -0.849 1.00 95.06 86 LEU A N 1
ATOM 669 C CA . LEU A 1 86 ? -8.297 7.220 -1.848 1.00 95.06 86 LEU A CA 1
ATOM 670 C C . LEU A 1 86 ? -7.067 8.053 -2.223 1.00 95.06 86 LEU A C 1
ATOM 672 O O . LEU A 1 86 ? -6.806 8.258 -3.406 1.00 95.06 86 LEU A O 1
ATOM 676 N N . ILE A 1 87 ? -6.287 8.481 -1.228 1.00 94.38 87 ILE A N 1
ATOM 677 C CA . ILE A 1 87 ? -5.042 9.225 -1.441 1.00 94.38 87 ILE A CA 1
ATOM 678 C C . ILE A 1 87 ? -4.032 8.377 -2.224 1.00 94.38 87 ILE A C 1
ATOM 680 O O . ILE A 1 87 ? -3.487 8.853 -3.215 1.00 94.38 87 ILE A O 1
ATOM 684 N N . GLN A 1 88 ? -3.816 7.119 -1.831 1.00 93.06 88 GLN A N 1
ATOM 685 C CA . GLN A 1 88 ? -2.913 6.202 -2.539 1.00 93.06 88 GLN A CA 1
ATOM 686 C C . GLN A 1 88 ? -3.339 5.986 -3.995 1.00 93.06 88 GLN A C 1
ATOM 688 O O . GLN A 1 88 ? -2.506 6.047 -4.894 1.00 93.06 88 GLN A O 1
ATOM 693 N N . HIS A 1 89 ? -4.635 5.775 -4.237 1.00 91.06 89 HIS A N 1
A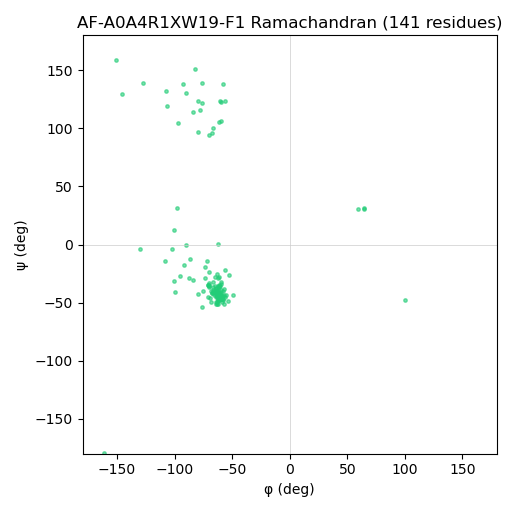TOM 694 C CA . HIS A 1 89 ? -5.167 5.623 -5.588 1.00 91.06 89 HIS A CA 1
ATOM 695 C C . HIS A 1 89 ? -4.953 6.885 -6.432 1.00 91.06 89 HIS A C 1
ATOM 697 O O . HIS A 1 89 ? -4.568 6.788 -7.595 1.00 91.06 89 HIS A O 1
ATOM 703 N N . LEU A 1 90 ? -5.163 8.068 -5.848 1.00 90.75 90 LEU A N 1
ATOM 704 C CA . LEU A 1 90 ? -4.955 9.337 -6.539 1.00 90.75 90 LEU A CA 1
ATOM 705 C C . LEU A 1 90 ? -3.478 9.557 -6.890 1.00 90.75 90 LEU A C 1
ATOM 707 O O . LEU A 1 90 ? -3.196 9.966 -8.012 1.00 90.75 90 LEU A O 1
ATOM 711 N N . PHE A 1 91 ? -2.550 9.236 -5.983 1.00 89.50 91 PHE A N 1
ATOM 712 C CA . PHE A 1 91 ? -1.112 9.309 -6.263 1.00 89.50 91 PHE A CA 1
ATOM 713 C C . PHE A 1 91 ? -0.694 8.350 -7.376 1.00 89.50 91 PHE A C 1
ATOM 715 O O . PHE A 1 91 ? -0.082 8.793 -8.341 1.00 89.50 91 PHE A O 1
ATOM 722 N N . LEU A 1 92 ? -1.093 7.076 -7.303 1.00 88.81 92 LEU A N 1
ATOM 723 C CA . LEU A 1 92 ? -0.795 6.099 -8.357 1.00 88.81 92 LEU A CA 1
ATOM 724 C C . LEU A 1 92 ? -1.346 6.531 -9.716 1.00 88.81 92 LEU A C 1
ATOM 726 O O . LEU A 1 92 ? -0.680 6.375 -10.728 1.00 88.81 92 LEU A O 1
ATOM 730 N N . LYS A 1 93 ? -2.554 7.097 -9.750 1.00 87.12 93 LYS A N 1
ATOM 731 C CA . LYS A 1 93 ? -3.158 7.563 -11.000 1.00 87.12 93 LYS A CA 1
ATOM 732 C C . LYS A 1 93 ? -2.470 8.805 -11.575 1.00 87.12 93 LYS A C 1
ATOM 734 O O . LYS A 1 93 ? -2.495 8.987 -12.784 1.00 87.12 93 LYS A O 1
ATOM 739 N N . LEU A 1 94 ? -1.953 9.685 -10.720 1.00 84.81 94 LEU A N 1
ATOM 740 C CA . LEU A 1 94 ? -1.374 10.962 -11.136 1.00 84.81 94 LEU A CA 1
ATOM 741 C C . LEU A 1 94 ? 0.115 10.845 -11.502 1.00 84.81 94 LEU A C 1
ATOM 743 O O . LEU A 1 94 ? 0.575 11.637 -12.310 1.00 84.81 94 LEU A O 1
ATOM 747 N N . TRP A 1 95 ? 0.844 9.903 -10.897 1.00 82.25 95 TRP A N 1
ATOM 748 C CA . TRP A 1 95 ? 2.307 9.805 -11.007 1.00 82.25 95 TRP A CA 1
ATOM 749 C C . TRP A 1 95 ? 2.796 8.630 -11.856 1.00 82.25 95 TRP A C 1
ATOM 751 O O . TRP A 1 95 ? 3.971 8.601 -12.196 1.00 82.25 95 TRP A O 1
ATOM 761 N N . VAL A 1 96 ? 1.939 7.652 -12.169 1.00 82.06 96 VAL A N 1
ATOM 762 C CA . VAL A 1 96 ? 2.296 6.604 -13.134 1.00 82.06 96 VAL A CA 1
ATOM 763 C C . VAL A 1 96 ? 2.016 7.135 -14.534 1.00 82.06 96 VAL A C 1
ATOM 765 O O . VAL A 1 96 ? 0.856 7.366 -14.883 1.00 82.06 96 VAL A O 1
ATOM 768 N N . GLU A 1 97 ? 3.074 7.320 -15.318 1.00 74.12 97 GLU A N 1
ATOM 769 C CA . GLU A 1 97 ? 2.989 7.883 -16.67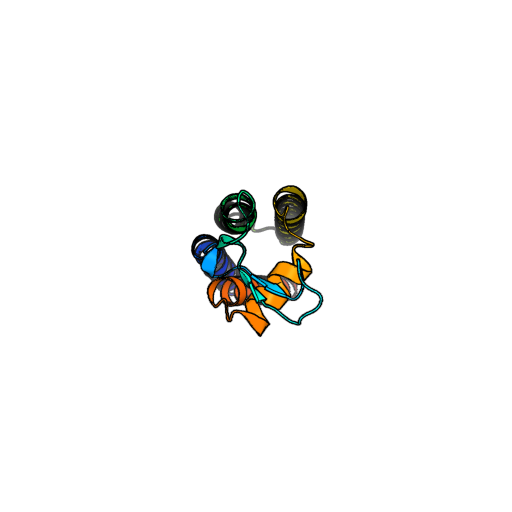0 1.00 74.12 97 GLU A CA 1
ATOM 770 C C . GLU A 1 97 ? 3.049 6.809 -17.758 1.00 74.12 97 GLU A C 1
ATOM 772 O O . GLU A 1 97 ? 2.432 6.964 -18.813 1.00 74.12 97 GLU A O 1
ATOM 777 N N . SER A 1 98 ? 3.768 5.706 -17.518 1.00 66.25 98 SER A N 1
ATOM 778 C CA . SER A 1 98 ? 4.049 4.715 -18.566 1.00 66.25 98 SER A CA 1
ATOM 779 C C . SER A 1 98 ? 2.813 3.973 -19.074 1.00 66.25 98 SER A C 1
ATOM 781 O O . SER A 1 98 ? 2.722 3.685 -20.265 1.00 66.25 98 SER A O 1
ATOM 783 N N . THR A 1 99 ? 1.883 3.630 -18.178 1.00 73.25 99 THR A N 1
ATOM 784 C CA . THR A 1 99 ? 0.688 2.810 -18.446 1.00 73.25 99 THR A CA 1
ATOM 785 C C . THR A 1 99 ? -0.370 2.983 -17.359 1.00 73.25 99 THR A C 1
ATOM 787 O O . THR A 1 99 ? -0.186 3.691 -16.369 1.00 73.25 99 THR A O 1
ATOM 790 N N . HIS A 1 100 ? -1.499 2.281 -17.486 1.00 80.44 100 HIS A N 1
ATOM 791 C CA . HIS A 1 100 ? -2.373 2.079 -16.341 1.00 80.44 100 HIS A CA 1
ATOM 792 C C . HIS A 1 100 ? -1.631 1.328 -15.226 1.00 80.44 100 HIS A C 1
ATOM 794 O O . HIS A 1 100 ? -1.196 0.194 -15.405 1.00 80.44 100 HIS A O 1
ATOM 800 N N . TYR A 1 101 ? -1.573 1.922 -14.029 1.00 80.38 101 TYR A N 1
ATOM 801 C CA . TYR A 1 101 ? -0.890 1.335 -12.868 1.00 80.38 101 TYR A CA 1
ATOM 802 C C . TYR A 1 101 ? -1.339 -0.106 -12.544 1.00 80.38 101 TYR A C 1
ATOM 804 O O . TYR A 1 101 ? -0.585 -0.872 -11.952 1.00 80.38 101 TYR A O 1
ATOM 812 N N . THR A 1 102 ? -2.566 -0.495 -12.911 1.00 84.62 102 THR A N 1
ATOM 813 C CA . THR A 1 102 ? -3.069 -1.866 -12.743 1.00 84.62 102 THR A CA 1
ATOM 814 C C . THR A 1 102 ? -2.361 -2.869 -13.646 1.00 84.62 102 THR A C 1
ATOM 816 O O . THR A 1 102 ? -2.071 -3.974 -13.197 1.00 84.62 102 THR A O 1
ATOM 819 N N . GLU A 1 103 ? -2.082 -2.488 -14.892 1.00 84.00 103 GLU A N 1
ATOM 820 C CA . GLU A 1 103 ? -1.335 -3.309 -15.850 1.00 84.00 103 GLU A CA 1
ATOM 821 C C . GLU A 1 103 ? 0.129 -3.376 -15.429 1.00 84.00 103 GLU A C 1
ATOM 823 O O . GLU A 1 103 ? 0.674 -4.469 -15.298 1.00 84.00 103 GLU A O 1
ATOM 828 N N . LEU A 1 104 ? 0.708 -2.228 -15.059 1.00 84.50 104 LEU A N 1
ATOM 829 C CA . LEU A 1 104 ? 2.068 -2.143 -14.533 1.00 84.50 104 LEU A CA 1
ATOM 830 C C . LEU A 1 104 ? 2.282 -3.084 -13.340 1.00 84.50 104 LEU A C 1
ATOM 832 O O . LEU A 1 104 ? 3.239 -3.853 -13.316 1.00 84.50 104 LEU A O 1
ATOM 836 N N . VAL A 1 105 ? 1.381 -3.067 -12.351 1.00 85.81 105 VAL A N 1
ATOM 837 C CA . VAL A 1 105 ? 1.457 -3.964 -11.185 1.00 85.81 105 VAL A CA 1
ATOM 838 C C . VAL A 1 105 ? 1.298 -5.429 -11.594 1.00 85.81 105 VAL A C 1
ATOM 840 O O . VAL A 1 105 ? 2.028 -6.283 -11.091 1.00 85.81 105 VAL A O 1
ATOM 843 N N . TYR A 1 106 ? 0.354 -5.732 -12.486 1.00 86.38 106 TYR A N 1
ATOM 844 C CA . TYR A 1 106 ? 0.079 -7.099 -12.926 1.00 86.38 106 TYR A CA 1
ATOM 845 C C . TYR A 1 106 ? 1.279 -7.715 -13.655 1.00 86.38 106 TYR A C 1
ATOM 847 O O . TYR A 1 106 ? 1.748 -8.794 -13.276 1.00 86.38 106 TYR A O 1
ATOM 855 N N . ASP A 1 107 ? 1.818 -7.003 -14.642 1.00 85.25 107 ASP A N 1
ATOM 856 C CA . ASP A 1 107 ? 2.957 -7.455 -15.436 1.00 85.25 107 ASP A CA 1
ATOM 857 C C . ASP A 1 107 ? 4.231 -7.513 -14.597 1.00 85.25 107 ASP A C 1
ATOM 859 O O . ASP A 1 107 ? 4.958 -8.510 -14.638 1.00 85.25 107 ASP A O 1
ATOM 863 N N . SER A 1 108 ? 4.460 -6.519 -13.737 1.00 84.31 108 SER A N 1
ATOM 864 C CA . SER A 1 108 ? 5.634 -6.506 -12.861 1.00 84.31 108 SER A CA 1
ATOM 865 C C . SER A 1 108 ? 5.658 -7.696 -11.895 1.00 84.31 108 SER A C 1
ATOM 867 O O . SER A 1 108 ? 6.727 -8.237 -11.606 1.00 84.31 108 SER A O 1
ATOM 869 N N . ILE A 1 109 ? 4.496 -8.160 -11.417 1.00 85.94 109 ILE A N 1
ATOM 870 C CA . ILE A 1 109 ? 4.408 -9.348 -10.554 1.00 85.94 109 ILE A CA 1
ATOM 871 C C . ILE A 1 109 ? 4.572 -10.636 -11.368 1.00 85.94 109 ILE A C 1
ATOM 873 O O . ILE A 1 109 ? 5.394 -11.481 -11.014 1.00 85.94 109 ILE A O 1
ATOM 877 N N . LEU A 1 110 ? 3.779 -10.821 -12.427 1.00 86.12 110 LEU A N 1
ATOM 878 C CA . LEU A 1 110 ? 3.667 -12.117 -13.108 1.00 86.12 110 LEU A CA 1
ATOM 879 C C . LEU A 1 110 ? 4.755 -12.368 -14.146 1.00 86.12 110 LEU A C 1
ATOM 881 O O . LEU A 1 110 ? 5.110 -13.521 -14.387 1.00 86.12 110 LEU A O 1
ATOM 885 N N . ARG A 1 111 ? 5.259 -11.311 -14.784 1.00 83.56 111 ARG A N 1
ATOM 886 C CA . ARG A 1 111 ? 6.276 -11.410 -15.836 1.00 83.56 111 ARG A CA 1
ATOM 887 C C . ARG A 1 111 ? 7.665 -11.114 -15.299 1.00 83.56 111 ARG A C 1
ATOM 889 O O . ARG A 1 111 ? 8.593 -11.842 -15.635 1.00 83.56 111 ARG A O 1
ATOM 896 N N . CYS A 1 112 ? 7.796 -10.109 -14.435 1.00 80.25 112 CYS A N 1
ATOM 897 C CA . CYS A 1 112 ? 9.103 -9.675 -13.929 1.00 80.25 112 CYS A CA 1
ATOM 898 C C . CYS A 1 112 ? 9.430 -10.145 -12.513 1.00 80.25 112 CYS A C 1
ATOM 900 O O . CYS A 1 112 ? 10.549 -9.940 -12.051 1.00 80.25 112 CYS A O 1
ATOM 902 N N . GLY A 1 113 ? 8.499 -10.822 -11.834 1.00 81.25 113 GLY A N 1
ATOM 903 C CA . GLY A 1 113 ? 8.769 -11.448 -10.541 1.00 81.25 113 GLY A CA 1
ATOM 904 C C . GLY A 1 113 ? 9.103 -10.446 -9.434 1.00 81.25 113 GLY A C 1
ATOM 905 O O . GLY A 1 113 ? 9.873 -10.765 -8.528 1.00 81.25 113 GLY A O 1
ATOM 906 N N . SER A 1 114 ? 8.542 -9.235 -9.498 1.00 86.19 114 SER A N 1
ATOM 907 C CA . SER A 1 114 ? 8.815 -8.168 -8.535 1.00 86.19 114 SER A CA 1
ATOM 908 C C . SER A 1 114 ? 8.278 -8.504 -7.143 1.00 86.19 114 SER A C 1
ATOM 910 O O . SER A 1 114 ? 7.105 -8.285 -6.816 1.00 86.19 114 SER A O 1
ATOM 912 N N . ALA A 1 115 ? 9.156 -9.043 -6.294 1.00 87.19 115 ALA A N 1
ATOM 913 C CA . ALA A 1 115 ? 8.814 -9.436 -4.932 1.00 87.19 115 ALA A CA 1
ATOM 914 C C . ALA A 1 115 ? 8.348 -8.240 -4.085 1.00 87.19 115 ALA A C 1
ATOM 916 O O . ALA A 1 115 ? 7.429 -8.386 -3.282 1.00 87.19 115 ALA A O 1
ATOM 917 N N . SER A 1 116 ? 8.926 -7.051 -4.285 1.00 89.25 116 SER A N 1
ATOM 918 C CA . SER A 1 116 ? 8.578 -5.839 -3.531 1.00 89.25 116 SER A CA 1
ATOM 919 C C . SER A 1 116 ? 7.117 -5.431 -3.736 1.00 89.25 116 SER A C 1
ATOM 921 O O . SER A 1 116 ? 6.389 -5.226 -2.764 1.00 89.25 116 SER A O 1
ATOM 923 N N . ILE A 1 117 ? 6.653 -5.394 -4.991 1.00 89.62 117 ILE A N 1
ATOM 924 C CA . ILE A 1 117 ? 5.263 -5.047 -5.329 1.00 89.62 117 ILE A CA 1
ATOM 925 C C . ILE A 1 117 ? 4.305 -6.115 -4.797 1.00 89.62 117 ILE A C 1
ATOM 927 O O . ILE A 1 117 ? 3.256 -5.790 -4.238 1.00 89.62 117 ILE A O 1
ATOM 931 N N . LEU A 1 118 ? 4.685 -7.392 -4.898 1.00 91.38 118 LEU A N 1
ATOM 932 C CA . LEU A 1 118 ? 3.894 -8.494 -4.361 1.00 91.38 118 LEU A CA 1
ATOM 933 C C . LEU A 1 118 ? 3.744 -8.402 -2.832 1.00 91.38 118 LEU A C 1
ATOM 935 O O . LEU A 1 118 ? 2.631 -8.511 -2.317 1.00 91.38 118 LEU A O 1
ATOM 939 N N . ILE A 1 119 ? 4.838 -8.164 -2.100 1.00 93.25 119 ILE A N 1
ATOM 940 C CA . ILE A 1 119 ? 4.822 -7.991 -0.638 1.00 93.25 119 ILE A CA 1
ATOM 941 C C . ILE A 1 119 ? 3.979 -6.771 -0.258 1.00 93.25 119 ILE A C 1
ATOM 943 O O . ILE A 1 119 ? 3.192 -6.846 0.688 1.00 93.25 119 ILE A O 1
ATOM 947 N N . MET A 1 120 ? 4.097 -5.669 -1.004 1.00 93.62 120 MET A N 1
ATOM 948 C CA . MET A 1 120 ? 3.285 -4.470 -0.799 1.00 93.62 120 MET A CA 1
ATOM 949 C C . MET A 1 120 ? 1.785 -4.774 -0.965 1.00 93.62 120 MET A C 1
ATOM 951 O O . MET A 1 120 ? 0.971 -4.419 -0.107 1.00 93.62 120 MET A O 1
ATOM 955 N N . LEU A 1 121 ? 1.404 -5.486 -2.028 1.00 93.00 121 LEU A N 1
ATOM 956 C CA . LEU A 1 121 ? 0.014 -5.861 -2.287 1.00 93.00 121 LEU A CA 1
ATOM 957 C C . LEU A 1 121 ? -0.532 -6.794 -1.193 1.00 93.00 121 LEU A C 1
ATOM 959 O O . LEU A 1 121 ? -1.588 -6.530 -0.614 1.00 93.00 121 LEU A O 1
ATOM 963 N N . ILE A 1 122 ? 0.204 -7.859 -0.864 1.00 94.69 122 ILE A N 1
ATOM 964 C CA . ILE A 1 122 ? -0.185 -8.823 0.175 1.00 94.69 122 ILE A CA 1
ATOM 965 C C . ILE A 1 122 ? -0.302 -8.127 1.536 1.00 94.69 122 ILE A C 1
ATOM 967 O O . ILE A 1 122 ? -1.257 -8.374 2.275 1.00 94.69 122 ILE A O 1
ATOM 971 N N . GLY A 1 123 ? 0.626 -7.225 1.862 1.00 94.62 123 GLY A N 1
ATOM 972 C CA . GLY A 1 123 ? 0.594 -6.443 3.094 1.00 94.62 123 GLY A CA 1
ATOM 973 C C . GLY A 1 123 ? -0.660 -5.572 3.204 1.00 94.62 123 GLY A C 1
ATOM 974 O O . GLY A 1 123 ?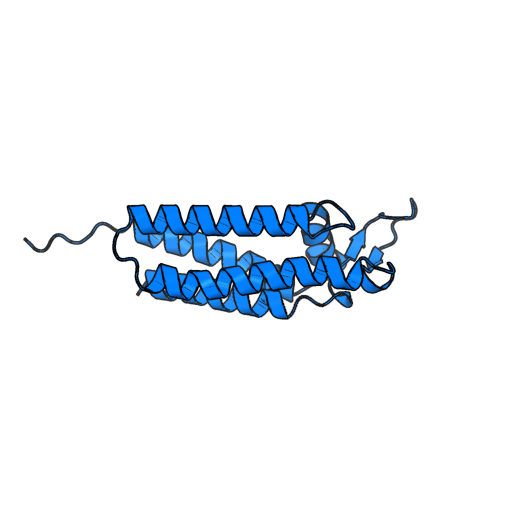 -1.330 -5.608 4.238 1.00 94.62 123 GLY A O 1
ATOM 975 N N . HIS A 1 124 ? -1.045 -4.867 2.133 1.00 94.50 124 HIS A N 1
ATOM 976 C CA . HIS A 1 124 ? -2.300 -4.104 2.096 1.00 94.50 124 HIS A CA 1
ATOM 977 C C . HIS A 1 124 ? -3.534 -5.000 2.254 1.00 94.50 124 HIS A C 1
ATOM 979 O O . HIS A 1 124 ? -4.423 -4.686 3.050 1.00 94.50 124 HIS A O 1
ATOM 985 N N . VAL A 1 125 ? -3.594 -6.137 1.554 1.00 95.62 125 VAL A N 1
ATOM 986 C CA . VAL A 1 125 ? -4.726 -7.076 1.660 1.00 95.62 125 VAL A CA 1
ATOM 987 C C . VAL A 1 125 ? -4.855 -7.614 3.088 1.00 95.62 125 VAL A C 1
ATOM 989 O O . VAL A 1 125 ? -5.937 -7.569 3.677 1.00 95.62 125 VAL A O 1
ATOM 992 N N . MET A 1 126 ? -3.748 -8.056 3.689 1.00 95.69 126 MET A N 1
ATOM 993 C CA . MET A 1 126 ? -3.727 -8.552 5.069 1.00 95.69 126 MET A CA 1
ATOM 994 C C . MET A 1 126 ? -4.105 -7.466 6.080 1.00 95.69 126 MET A C 1
ATOM 996 O O . MET A 1 126 ? -4.860 -7.731 7.022 1.00 95.69 126 MET A O 1
ATOM 1000 N N . PHE A 1 127 ? -3.644 -6.231 5.870 1.00 96.38 127 PHE A N 1
ATOM 1001 C CA . PHE A 1 127 ? -4.055 -5.079 6.667 1.00 96.38 127 PHE A CA 1
ATOM 1002 C C . PHE A 1 127 ? -5.574 -4.869 6.620 1.00 96.38 127 PHE A C 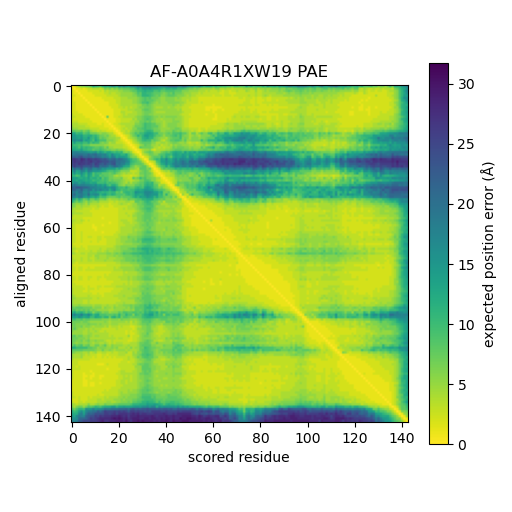1
ATOM 1004 O O . PHE A 1 127 ? -6.196 -4.710 7.676 1.00 96.38 127 PHE A O 1
ATOM 1011 N N . LEU A 1 128 ? -6.190 -4.910 5.434 1.00 95.00 128 LEU A N 1
ATOM 1012 C CA . LEU A 1 128 ? -7.635 -4.727 5.278 1.00 95.00 128 LEU A CA 1
ATOM 1013 C C . LEU A 1 128 ? -8.433 -5.863 5.926 1.00 95.00 128 LEU A C 1
ATOM 1015 O O . LEU A 1 128 ? -9.386 -5.590 6.657 1.00 95.00 128 LEU A O 1
ATOM 1019 N N . LEU A 1 129 ? -8.022 -7.121 5.748 1.00 94.88 129 LEU A N 1
ATOM 1020 C CA . LEU A 1 129 ? -8.690 -8.280 6.356 1.00 94.88 129 LEU A CA 1
ATOM 1021 C C . LEU A 1 129 ? -8.653 -8.238 7.892 1.00 94.88 129 LEU A C 1
ATOM 1023 O O . LEU A 1 129 ? -9.666 -8.469 8.566 1.00 94.88 129 LEU A O 1
ATOM 1027 N N . LEU A 1 130 ? -7.498 -7.901 8.473 1.00 93.19 130 LEU A N 1
ATOM 1028 C CA . LEU A 1 130 ? -7.360 -7.760 9.925 1.00 93.19 130 LEU A CA 1
ATOM 1029 C C . LEU A 1 130 ? -8.107 -6.533 10.454 1.00 93.19 130 LEU A C 1
ATOM 1031 O O . LEU A 1 130 ? -8.701 -6.594 11.536 1.00 93.19 130 LEU A O 1
ATOM 1035 N N . SER A 1 131 ? -8.134 -5.442 9.687 1.00 92.00 131 SER A N 1
ATOM 1036 C CA . SER A 1 131 ? -8.928 -4.253 10.002 1.00 92.00 131 SER A CA 1
ATOM 1037 C C . SER A 1 131 ? -10.423 -4.570 10.007 1.00 92.00 131 SER A C 1
ATOM 1039 O O . SER A 1 131 ? -11.113 -4.229 10.967 1.00 92.00 131 SER A O 1
ATOM 1041 N N . LEU A 1 132 ? -10.919 -5.315 9.016 1.00 91.56 132 LEU A N 1
ATOM 1042 C CA . LEU A 1 132 ? -12.302 -5.794 8.966 1.00 91.56 132 LEU A CA 1
ATOM 1043 C C . LEU A 1 132 ? -12.630 -6.669 10.186 1.00 91.56 132 LEU A C 1
ATOM 1045 O O . LEU A 1 132 ? -13.623 -6.447 10.883 1.00 91.56 132 LEU A O 1
ATOM 1049 N N . SER A 1 133 ? -11.737 -7.605 10.513 1.00 90.62 133 SER A N 1
ATOM 1050 C CA . SER A 1 133 ? -11.864 -8.480 11.685 1.00 90.62 133 SER A CA 1
ATOM 1051 C C . SER A 1 133 ? -11.927 -7.686 12.999 1.00 90.62 133 SER A C 1
ATOM 1053 O O . SER A 1 133 ? -12.710 -8.004 13.901 1.00 90.62 133 SER A O 1
ATOM 1055 N N . TYR A 1 134 ? -11.142 -6.610 13.118 1.00 89.12 134 TYR A N 1
ATOM 1056 C CA . TYR A 1 134 ? -11.185 -5.694 14.260 1.00 89.12 134 TYR A CA 1
ATOM 1057 C C . TYR A 1 134 ? -12.533 -4.960 14.381 1.00 89.12 134 TYR A C 1
ATOM 1059 O O . TYR A 1 134 ? -13.045 -4.775 15.494 1.00 89.12 134 TYR A O 1
ATOM 1067 N N . LEU A 1 135 ? -13.140 -4.574 13.257 1.00 88.00 135 LEU A N 1
ATOM 1068 C CA . LEU A 1 135 ? -14.433 -3.887 13.236 1.00 88.00 135 LEU A CA 1
ATOM 1069 C C . LEU A 1 135 ? -15.571 -4.811 13.672 1.00 88.00 135 LEU A C 1
ATOM 1071 O O . LEU A 1 135 ? -16.350 -4.423 14.548 1.00 88.00 135 LEU A O 1
ATOM 1075 N N . ILE A 1 136 ? -15.603 -6.040 13.152 1.00 88.06 136 ILE A N 1
ATOM 1076 C CA . ILE A 1 136 ? -16.645 -7.040 13.437 1.00 88.06 136 ILE A CA 1
ATOM 1077 C C . ILE A 1 136 ? -16.598 -7.503 14.898 1.00 88.06 136 ILE A C 1
ATOM 1079 O O . ILE A 1 136 ? -17.635 -7.777 15.507 1.00 88.06 136 ILE A O 1
ATOM 1083 N N . LYS A 1 137 ? -15.408 -7.545 15.514 1.00 83.25 137 LYS A N 1
ATOM 1084 C CA . LYS A 1 137 ? -15.260 -7.975 16.909 1.00 83.25 137 LYS A CA 1
ATOM 1085 C C . LYS A 1 137 ? -16.037 -7.049 17.853 1.00 83.25 137 LYS A C 1
ATOM 1087 O O . LYS A 1 137 ? -15.610 -5.922 18.132 1.00 83.25 137 LYS A O 1
ATOM 1092 N N . LYS A 1 138 ? -17.183 -7.513 18.366 1.00 67.06 138 LYS A N 1
ATOM 1093 C CA . LYS A 1 138 ? -17.991 -6.786 19.358 1.00 67.06 138 LYS A CA 1
ATOM 1094 C C . LYS A 1 138 ? -17.142 -6.490 20.599 1.00 67.06 138 LYS A C 1
ATOM 1096 O O . LYS A 1 138 ? -16.380 -7.345 21.057 1.00 67.06 138 LYS A O 1
ATOM 1101 N N . LYS A 1 139 ? -17.263 -5.278 21.157 1.00 59.22 139 LYS A N 1
ATOM 1102 C CA . LYS A 1 139 ? -16.749 -5.010 22.508 1.00 59.22 139 LYS A CA 1
ATOM 1103 C C . LYS A 1 139 ? -17.491 -5.968 23.443 1.00 59.22 139 LYS A C 1
ATOM 1105 O O . LYS A 1 139 ? -18.718 -5.929 23.475 1.00 59.22 139 LYS A O 1
ATOM 1110 N N . LYS A 1 140 ? -16.772 -6.818 24.187 1.00 48.62 140 LYS A N 1
ATOM 1111 C CA . LYS A 1 140 ? -17.350 -7.443 25.383 1.00 48.62 140 LYS A CA 1
ATOM 1112 C C . LYS A 1 140 ? -17.741 -6.286 26.298 1.00 48.62 140 LYS A C 1
ATOM 1114 O O . LYS A 1 140 ? -16.868 -5.589 26.810 1.00 48.62 140 LYS A O 1
ATOM 1119 N N . SER A 1 141 ? -19.040 -6.024 26.389 1.00 37.78 141 SER A N 1
ATOM 1120 C CA . SER A 1 141 ? -19.599 -5.093 27.358 1.00 37.78 141 SER A CA 1
ATOM 1121 C C . SER A 1 141 ? -19.454 -5.767 28.714 1.00 37.78 141 SER A C 1
ATOM 1123 O O . SER A 1 141 ? -20.274 -6.608 29.061 1.00 37.78 141 SER A O 1
ATOM 1125 N N . TYR A 1 142 ? -18.371 -5.471 29.431 1.00 42.81 142 TYR A N 1
ATOM 1126 C CA . TYR A 1 142 ? -18.360 -5.688 30.873 1.00 42.81 142 TYR A CA 1
ATOM 1127 C C . TYR A 1 142 ? -19.375 -4.695 31.439 1.00 42.81 142 TYR A C 1
ATOM 1129 O O . TYR A 1 142 ? -19.133 -3.488 31.431 1.00 42.81 142 TYR A O 1
ATOM 1137 N N . ARG A 1 143 ? -20.565 -5.218 31.731 1.00 36.88 143 ARG A N 1
ATOM 1138 C CA . ARG A 1 143 ? -21.569 -4.570 32.567 1.00 36.88 143 ARG A CA 1
ATOM 1139 C C . ARG A 1 143 ? -21.253 -4.928 34.009 1.00 36.88 143 ARG A C 1
ATOM 1141 O O . ARG A 1 143 ? -20.854 -6.097 34.212 1.00 36.88 143 ARG A O 1
#

pLDDT: mean 83.63, std 13.07, range [36.88, 96.38]

Organism: Acinetobacter calcoaceticus (NCBI:txid471)

Foldseek 3Di:
DLLVVLLVLLLQLLVLLLVCAQQLWWFFPLDDPPRDIDRSVVPPPQRVQLSVLSNVLSVLSVVLSVVLVPDPDLVVNVVSVVVSVVVSVVSNVVRRDSDNVVRRLVCSCPPVVRPSSVSNVVSNVSSVVSSVVVSPDDPPPPD

Solvent-accessible surface area (backbone atoms only — not comparable to full-atom values): 7423 Å² total; per-residue (Å²): 106,59,62,59,54,15,45,49,28,31,43,54,14,14,55,22,19,67,60,42,46,28,81,40,33,25,36,69,48,81,89,44,99,75,81,45,78,45,44,32,60,77,39,88,73,43,23,62,40,40,30,44,24,38,32,50,42,9,50,52,37,48,56,46,41,62,56,59,70,71,53,81,52,66,68,61,44,51,53,52,52,51,51,50,52,51,52,42,51,50,45,37,65,72,38,32,74,86,53,60,58,69,55,37,53,50,31,8,38,77,74,60,60,19,60,31,59,48,48,22,52,52,17,48,52,51,19,51,55,34,48,51,52,48,66,70,54,72,78,81,76,85,124